Protein A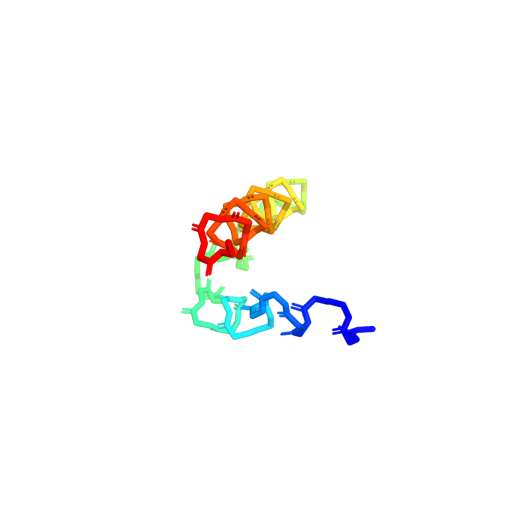F-U2P5J9-F1 (afdb_monomer_lite)

Organism: NCBI:txid1115809

Secondary structure (DSSP, 8-state):
-HHHHHTTHHHHHHHTHHHHTTS-HHHHHHHHHHHHHHHHHHHHH--

pLDDT: mean 89.76, std 9.47, range [53.41, 96.38]

Structure (mmCIF, N/CA/C/O backbone):
data_AF-U2P5J9-F1
#
_entry.id   AF-U2P5J9-F1
#
loop_
_atom_site.group_PDB
_atom_site.id
_atom_site.type_symbol
_atom_site.label_atom_id
_atom_site.label_alt_id
_atom_site.label_comp_id
_atom_site.label_asym_id
_atom_site.label_entity_id
_atom_site.label_seq_id
_atom_site.pdbx_PDB_ins_code
_atom_site.Cartn_x
_atom_site.Cartn_y
_atom_site.Cartn_z
_atom_site.occupancy
_atom_site.B_iso_or_equiv
_atom_site.auth_seq_id
_atom_site.auth_comp_id
_atom_site.auth_asym_id
_atom_site.auth_atom_id
_atom_site.pdbx_PDB_model_num
ATOM 1 N N . MET A 1 1 ? 0.663 -10.928 8.896 1.00 62.03 1 MET A N 1
ATOM 2 C CA . MET A 1 1 ? -0.026 -10.189 7.814 1.00 62.03 1 MET A CA 1
ATOM 3 C C . MET A 1 1 ? -1.446 -9.726 8.153 1.00 62.03 1 MET A C 1
ATOM 5 O O . MET A 1 1 ? -1.795 -8.663 7.673 1.00 62.03 1 MET A O 1
ATOM 9 N N . ARG A 1 2 ? -2.224 -10.406 9.019 1.00 79.81 2 ARG A N 1
ATOM 10 C CA . ARG A 1 2 ? -3.611 -10.000 9.373 1.00 79.81 2 ARG A CA 1
ATOM 11 C C . ARG A 1 2 ? -3.801 -8.538 9.812 1.00 79.81 2 ARG A C 1
ATOM 13 O O . ARG A 1 2 ? -4.872 -7.989 9.617 1.00 79.81 2 ARG A O 1
ATOM 20 N N . LEU A 1 3 ? -2.787 -7.912 10.418 1.00 84.75 3 LEU A N 1
ATOM 21 C CA . LEU A 1 3 ? -2.877 -6.508 10.829 1.00 84.75 3 LEU A CA 1
ATOM 22 C C . LEU A 1 3 ? -2.935 -5.561 9.621 1.00 84.75 3 LEU A C 1
ATOM 24 O O . LEU A 1 3 ? -3.777 -4.676 9.594 1.00 84.75 3 LEU A O 1
ATOM 28 N N . LEU A 1 4 ? -2.066 -5.762 8.629 1.00 86.44 4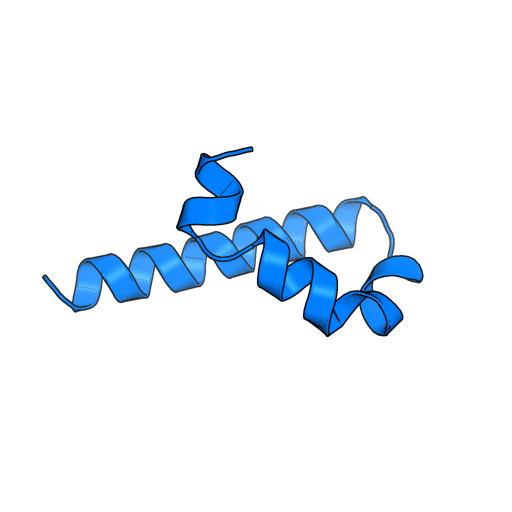 LEU A N 1
ATOM 29 C CA . LEU A 1 4 ? -2.025 -4.938 7.416 1.00 86.44 4 LEU A CA 1
ATOM 30 C C . LEU A 1 4 ? -3.320 -5.106 6.611 1.00 86.44 4 LEU A C 1
ATOM 32 O O . LEU A 1 4 ? -3.937 -4.127 6.209 1.00 86.44 4 LEU A O 1
ATOM 36 N N . ASP A 1 5 ? -3.773 -6.351 6.502 1.00 87.94 5 ASP A N 1
ATOM 37 C CA . ASP A 1 5 ? -5.054 -6.739 5.909 1.00 87.94 5 ASP A CA 1
ATOM 38 C C . ASP A 1 5 ? -6.249 -6.053 6.604 1.00 87.94 5 ASP A C 1
ATOM 40 O O . ASP A 1 5 ? -7.091 -5.445 5.958 1.00 87.94 5 ASP A O 1
ATOM 44 N N . SER A 1 6 ? -6.269 -6.001 7.945 1.00 89.12 6 SER A N 1
ATOM 45 C CA . SER A 1 6 ? -7.355 -5.341 8.694 1.00 89.12 6 SER A CA 1
ATOM 46 C C . SER A 1 6 ? -7.479 -3.830 8.458 1.00 89.12 6 SER A C 1
ATOM 48 O O . SER A 1 6 ? -8.540 -3.262 8.705 1.00 89.12 6 SER A O 1
ATOM 50 N N . TYR A 1 7 ? -6.412 -3.179 7.987 1.00 90.69 7 TYR A N 1
ATOM 51 C CA . TYR A 1 7 ? -6.433 -1.767 7.597 1.00 90.69 7 TYR A CA 1
ATOM 52 C C . TYR A 1 7 ? -6.642 -1.575 6.085 1.00 90.69 7 TYR A C 1
ATOM 54 O O . TYR A 1 7 ? -6.739 -0.437 5.633 1.00 90.69 7 TYR A O 1
ATOM 62 N N . GLY A 1 8 ? -6.735 -2.657 5.305 1.00 93.88 8 GLY A N 1
ATOM 63 C CA . GLY A 1 8 ? -6.853 -2.621 3.847 1.00 93.88 8 GLY A CA 1
ATOM 64 C C . GLY A 1 8 ? -5.548 -2.258 3.131 1.00 93.88 8 GLY A C 1
ATOM 65 O O . GLY A 1 8 ? -5.572 -1.654 2.061 1.00 93.88 8 GLY A O 1
ATOM 66 N N . VAL A 1 9 ? -4.399 -2.514 3.769 1.00 94.19 9 VAL A N 1
ATOM 67 C CA . VAL A 1 9 ? -3.078 -2.170 3.218 1.00 94.19 9 VAL A CA 1
ATOM 68 C C . VAL A 1 9 ? -2.742 -3.063 2.028 1.00 94.19 9 VAL A C 1
ATOM 70 O O . VAL A 1 9 ? -2.095 -2.606 1.097 1.00 94.19 9 VAL A O 1
ATOM 73 N N . LEU A 1 10 ? -3.157 -4.333 2.034 1.00 93.69 10 LEU A N 1
ATOM 74 C CA . LEU A 1 10 ? -2.801 -5.262 0.958 1.00 93.69 10 LEU A CA 1
ATOM 75 C C . LEU A 1 10 ? -3.484 -4.872 -0.357 1.00 93.69 10 LEU A C 1
ATOM 77 O O . LEU A 1 10 ? -2.826 -4.825 -1.392 1.00 93.69 10 LEU A O 1
ATOM 81 N N . GLU A 1 11 ? -4.756 -4.495 -0.289 1.00 94.69 11 GLU A N 1
ATOM 82 C CA . GLU A 1 11 ? -5.542 -3.989 -1.413 1.00 94.69 11 GLU A CA 1
ATOM 83 C C . GLU A 1 11 ? -4.988 -2.658 -1.923 1.00 94.69 11 GLU A C 1
ATOM 85 O O . GLU A 1 11 ? -4.909 -2.433 -3.128 1.00 94.69 11 GLU A O 1
ATOM 90 N N . TYR A 1 12 ? -4.560 -1.781 -1.009 1.00 94.94 12 TYR A N 1
ATOM 91 C CA . TYR A 1 12 ? -3.898 -0.531 -1.371 1.00 94.94 12 TYR A CA 1
ATOM 92 C C . TYR A 1 12 ? -2.587 -0.782 -2.130 1.00 94.94 12 TYR A C 1
ATOM 94 O O . TYR A 1 12 ? -2.349 -0.162 -3.166 1.00 94.94 12 TYR A O 1
ATOM 102 N N . LEU A 1 13 ? -1.755 -1.711 -1.655 1.00 93.56 13 LEU A N 1
ATOM 103 C CA . LEU A 1 13 ? -0.493 -2.048 -2.314 1.00 93.56 13 LEU A CA 1
ATOM 104 C C . LEU A 1 13 ? -0.715 -2.690 -3.689 1.00 93.56 13 LEU A C 1
ATOM 106 O O . LEU A 1 13 ? 0.004 -2.365 -4.631 1.00 93.56 13 LEU A O 1
ATOM 110 N N . GLU A 1 14 ? -1.709 -3.570 -3.816 1.00 94.56 14 GLU A N 1
ATOM 111 C CA . GLU A 1 14 ? -2.073 -4.196 -5.091 1.00 94.56 14 GLU A CA 1
ATOM 112 C C . GLU A 1 14 ? -2.575 -3.156 -6.102 1.00 94.56 14 GLU A C 1
ATOM 114 O O . GLU A 1 14 ? -2.083 -3.105 -7.229 1.00 94.56 14 GLU A O 1
ATOM 119 N N . ALA A 1 15 ? -3.483 -2.271 -5.685 1.00 95.44 15 ALA A N 1
ATOM 120 C CA . ALA A 1 15 ? -4.053 -1.240 -6.550 1.00 95.44 15 ALA A CA 1
ATOM 121 C C . ALA A 1 15 ? -3.025 -0.197 -7.027 1.00 95.44 15 ALA A C 1
ATOM 123 O O . ALA A 1 15 ? -3.230 0.430 -8.065 1.00 95.44 15 ALA A O 1
ATOM 124 N N . ASN A 1 16 ? -1.925 -0.007 -6.289 1.00 94.38 16 ASN A N 1
ATOM 125 C CA . ASN A 1 16 ? -0.907 1.008 -6.577 1.00 94.38 16 ASN A CA 1
ATOM 126 C C . ASN A 1 16 ? 0.443 0.416 -7.012 1.00 94.38 16 ASN A C 1
ATOM 128 O O . ASN A 1 16 ? 1.440 1.141 -7.064 1.00 94.38 16 ASN A O 1
ATOM 132 N N . PHE A 1 17 ? 0.497 -0.878 -7.349 1.00 92.50 17 PHE A N 1
ATOM 133 C CA . PHE A 1 17 ? 1.745 -1.581 -7.660 1.00 92.50 17 PHE A CA 1
ATOM 134 C C . PHE A 1 17 ? 2.601 -0.858 -8.713 1.00 92.50 17 PHE A C 1
ATOM 136 O O . PHE A 1 17 ? 3.808 -0.696 -8.524 1.00 92.50 17 PHE A O 1
ATOM 143 N N . ASP A 1 18 ? 1.982 -0.354 -9.784 1.00 92.94 18 ASP A N 1
ATOM 144 C CA . ASP A 1 18 ? 2.673 0.346 -10.875 1.00 92.94 18 ASP A CA 1
ATOM 145 C C . ASP A 1 18 ? 3.402 1.618 -10.417 1.00 92.94 18 ASP A C 1
ATOM 147 O O . ASP A 1 18 ? 4.459 1.958 -10.943 1.00 92.94 18 ASP A O 1
ATOM 151 N N . SER A 1 19 ? 2.883 2.307 -9.401 1.00 90.81 19 SER A N 1
ATOM 152 C CA . SER A 1 19 ? 3.556 3.467 -8.818 1.00 90.81 19 SER A CA 1
ATOM 153 C C . SER A 1 19 ? 4.609 3.028 -7.800 1.00 90.81 19 SER A C 1
ATOM 155 O O . SER A 1 19 ? 5.766 3.449 -7.870 1.00 90.81 19 SER A O 1
ATOM 157 N N . LEU A 1 20 ? 4.232 2.113 -6.903 1.00 92.25 20 LEU A N 1
ATOM 158 C CA . LEU A 1 20 ? 5.029 1.708 -5.747 1.00 92.25 20 LEU A CA 1
ATOM 159 C C . LEU A 1 20 ? 6.304 0.950 -6.120 1.00 92.25 20 LEU A C 1
ATOM 161 O O . LEU A 1 20 ? 7.332 1.152 -5.478 1.00 92.25 20 LEU A O 1
ATOM 165 N N . HIS A 1 21 ? 6.288 0.115 -7.164 1.00 90.56 21 HIS A N 1
ATOM 166 C CA . HIS A 1 21 ? 7.459 -0.700 -7.519 1.00 90.56 21 HIS A CA 1
ATOM 167 C C . HIS A 1 21 ? 8.663 0.125 -8.008 1.00 90.56 21 HIS A C 1
ATOM 169 O O . HIS A 1 21 ? 9.780 -0.390 -8.055 1.00 90.56 21 HIS A O 1
ATOM 175 N N . THR A 1 22 ? 8.446 1.396 -8.359 1.00 95.62 22 THR A N 1
ATOM 176 C CA . THR A 1 22 ? 9.508 2.336 -8.752 1.00 95.62 22 THR A CA 1
ATOM 177 C C . THR A 1 22 ? 10.058 3.151 -7.579 1.00 95.62 22 THR A C 1
ATOM 179 O O . THR A 1 22 ? 11.077 3.827 -7.727 1.00 95.62 22 THR A O 1
ATOM 182 N N . GLN A 1 23 ? 9.410 3.093 -6.412 1.00 95.88 23 GLN A N 1
ATOM 183 C CA . GLN A 1 23 ? 9.764 3.903 -5.251 1.00 95.88 23 GLN A CA 1
ATOM 184 C C . GLN A 1 23 ? 10.833 3.244 -4.380 1.00 95.88 23 GLN A C 1
ATOM 186 O O . GLN A 1 23 ? 11.059 2.030 -4.396 1.00 95.88 23 GLN A O 1
ATOM 191 N N . SER A 1 24 ? 11.503 4.065 -3.568 1.00 96.25 24 SER A N 1
ATOM 192 C CA . SER A 1 24 ? 12.432 3.548 -2.566 1.00 96.25 24 SER A CA 1
ATOM 193 C C . SER A 1 24 ? 11.679 2.778 -1.479 1.00 96.25 24 SER A C 1
ATOM 195 O O . SER A 1 24 ? 10.563 3.128 -1.099 1.00 96.25 24 SER A O 1
ATOM 197 N N . ARG A 1 25 ? 12.326 1.759 -0.905 1.00 94.25 25 ARG A N 1
ATOM 198 C CA . ARG A 1 25 ? 11.747 0.987 0.205 1.00 94.25 25 ARG A CA 1
ATOM 199 C C . ARG A 1 25 ? 11.341 1.869 1.390 1.00 94.25 25 ARG A C 1
ATOM 201 O O . ARG A 1 25 ? 10.332 1.583 2.017 1.00 94.25 25 ARG A O 1
ATOM 208 N N . LEU A 1 26 ? 12.137 2.893 1.708 1.00 95.94 26 LEU A N 1
ATOM 209 C CA . LEU A 1 26 ? 11.847 3.813 2.813 1.00 95.94 26 LEU A CA 1
ATOM 210 C C . LEU A 1 26 ? 10.552 4.579 2.555 1.00 95.94 26 LEU A C 1
ATOM 212 O O . LEU A 1 26 ? 9.683 4.591 3.415 1.00 95.94 26 LEU A O 1
ATOM 216 N N . TRP A 1 27 ? 10.397 5.104 1.340 1.00 95.50 27 TRP A N 1
ATOM 217 C CA . TRP A 1 27 ? 9.188 5.813 0.935 1.00 95.50 27 TRP A CA 1
ATOM 218 C C . TRP A 1 27 ? 7.941 4.924 1.042 1.00 95.50 27 TRP A C 1
ATOM 220 O O . TRP A 1 27 ? 6.936 5.344 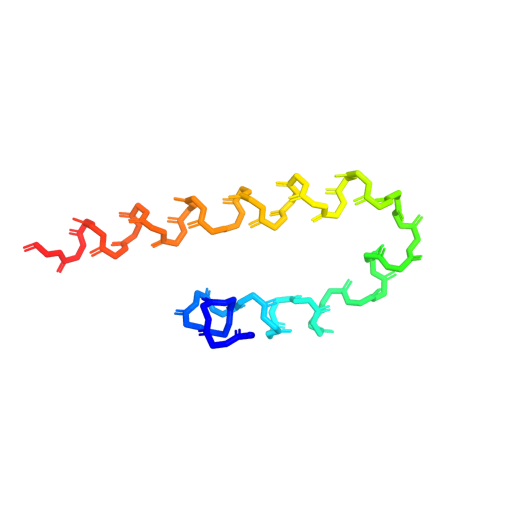1.594 1.00 95.50 27 TRP A O 1
ATOM 230 N N . ILE A 1 28 ? 8.025 3.661 0.603 1.00 95.06 28 ILE A N 1
ATOM 231 C CA . ILE A 1 28 ? 6.901 2.711 0.701 1.00 95.06 28 ILE A CA 1
ATOM 232 C C . ILE A 1 28 ? 6.519 2.443 2.166 1.00 95.06 28 ILE A C 1
ATOM 234 O O . ILE A 1 28 ? 5.343 2.282 2.476 1.00 95.06 28 ILE A O 1
A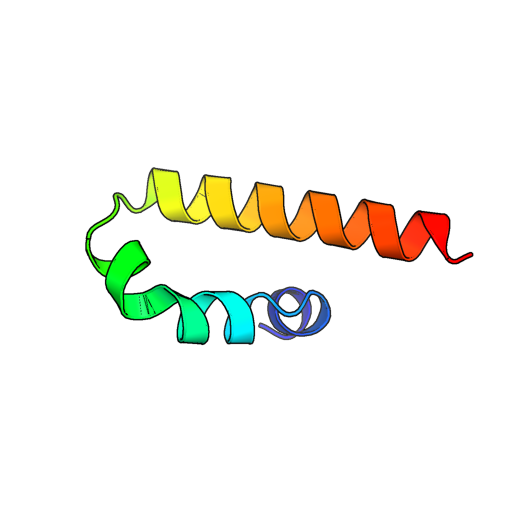TOM 238 N N . LEU A 1 29 ? 7.494 2.371 3.077 1.00 95.19 29 LEU A N 1
ATOM 239 C CA . LEU A 1 29 ? 7.214 2.166 4.501 1.00 95.19 29 LEU A CA 1
ATOM 240 C C . LEU A 1 29 ? 6.527 3.386 5.125 1.00 95.19 29 LEU A C 1
ATOM 242 O O . LEU A 1 29 ? 5.552 3.209 5.850 1.00 95.19 29 LEU A O 1
ATOM 246 N N . GLU A 1 30 ? 7.005 4.592 4.812 1.00 96.38 30 GLU A N 1
ATOM 247 C CA . GLU A 1 30 ? 6.390 5.848 5.264 1.00 96.38 30 GLU A CA 1
ATOM 248 C C . GLU A 1 30 ? 4.950 5.981 4.746 1.00 96.38 30 GLU A C 1
ATOM 250 O O . GLU A 1 30 ? 4.039 6.263 5.521 1.00 96.38 30 GLU A O 1
ATOM 255 N N . ASP A 1 31 ? 4.725 5.670 3.469 1.00 95.31 31 ASP A N 1
ATOM 256 C CA . ASP A 1 31 ? 3.404 5.701 2.836 1.00 95.31 31 ASP A CA 1
ATOM 257 C C . ASP A 1 31 ? 2.418 4.704 3.479 1.00 95.31 31 ASP A C 1
ATOM 259 O O . ASP A 1 31 ? 1.268 5.041 3.768 1.00 95.31 31 ASP A O 1
ATOM 263 N N . ILE A 1 32 ? 2.874 3.485 3.801 1.00 95.00 32 ILE A N 1
ATOM 264 C CA . ILE A 1 32 ? 2.062 2.498 4.533 1.00 95.00 32 ILE A CA 1
ATOM 265 C C . ILE A 1 32 ? 1.716 3.000 5.943 1.00 95.00 32 ILE A C 1
ATOM 267 O O . ILE A 1 32 ? 0.575 2.831 6.39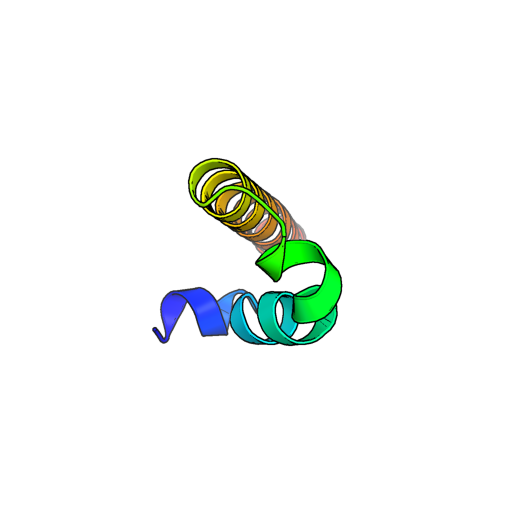1 1.00 95.00 32 ILE A O 1
ATOM 271 N N . ASP A 1 33 ? 2.676 3.588 6.660 1.00 95.06 33 ASP A N 1
ATOM 272 C CA . ASP A 1 33 ? 2.442 4.124 8.004 1.00 95.06 33 ASP A CA 1
ATOM 273 C C . ASP A 1 33 ? 1.414 5.266 7.976 1.00 95.06 33 ASP A C 1
ATOM 275 O O . ASP A 1 33 ? 0.492 5.296 8.805 1.00 95.06 33 ASP A O 1
ATOM 279 N N . ASP A 1 34 ? 1.509 6.161 6.992 1.00 95.19 34 ASP A N 1
ATOM 280 C CA . ASP A 1 34 ? 0.547 7.242 6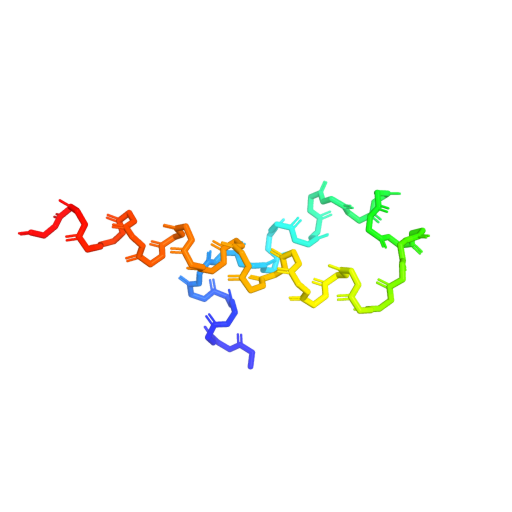.774 1.00 95.19 34 ASP A CA 1
ATOM 281 C C . ASP A 1 34 ? -0.849 6.704 6.450 1.00 95.19 34 ASP A C 1
ATOM 283 O O . ASP A 1 34 ? -1.829 7.090 7.102 1.00 95.19 34 ASP A O 1
ATOM 287 N N . PHE A 1 35 ? -0.947 5.740 5.533 1.00 94.75 35 PHE A N 1
ATOM 288 C CA . PHE A 1 35 ? -2.204 5.082 5.189 1.00 94.75 35 PHE A CA 1
ATOM 289 C C . PHE A 1 35 ? -2.882 4.457 6.420 1.00 94.75 35 PHE A C 1
ATOM 291 O O . PHE A 1 35 ? -4.066 4.692 6.687 1.00 94.75 35 PHE A O 1
ATOM 298 N N . ILE A 1 36 ? -2.130 3.712 7.238 1.00 94.19 36 ILE A N 1
ATOM 299 C CA . ILE A 1 36 ? -2.652 3.104 8.471 1.00 94.19 36 ILE A CA 1
ATOM 300 C C . ILE A 1 36 ? -3.115 4.184 9.457 1.00 94.19 36 ILE A C 1
ATOM 302 O O . ILE A 1 36 ? -4.148 4.029 10.117 1.00 94.19 36 ILE A O 1
ATOM 306 N N . ASN A 1 37 ? -2.375 5.285 9.589 1.00 93.56 37 ASN A N 1
ATOM 307 C CA . ASN A 1 37 ? -2.725 6.366 10.507 1.00 93.56 37 ASN A CA 1
ATOM 308 C C . ASN A 1 37 ? -4.016 7.087 10.109 1.00 93.56 37 ASN A C 1
ATOM 310 O O . ASN A 1 37 ? -4.802 7.436 10.998 1.00 93.56 37 ASN A O 1
ATOM 314 N N . ILE A 1 38 ? -4.260 7.271 8.810 1.00 93.44 38 ILE A N 1
ATOM 315 C CA . ILE A 1 38 ? -5.518 7.818 8.284 1.00 93.44 38 ILE A CA 1
ATOM 316 C C . ILE A 1 38 ? -6.675 6.880 8.640 1.00 93.44 38 ILE A C 1
ATOM 318 O O . ILE A 1 38 ? -7.595 7.286 9.354 1.00 93.44 38 ILE A O 1
ATOM 322 N N . ARG A 1 39 ? -6.564 5.593 8.293 1.00 91.81 39 ARG A N 1
ATOM 323 C CA . ARG A 1 39 ? -7.590 4.574 8.589 1.00 91.81 39 ARG A CA 1
ATOM 324 C C . ARG A 1 39 ? -7.901 4.457 10.080 1.00 91.81 39 ARG A C 1
ATOM 326 O O . ARG A 1 39 ? -9.051 4.332 10.493 1.00 91.81 39 ARG A O 1
ATOM 333 N N . ARG A 1 40 ? -6.879 4.539 10.936 1.00 90.19 40 ARG A N 1
ATOM 334 C CA . ARG A 1 40 ? -7.057 4.548 12.398 1.00 90.19 40 ARG A CA 1
ATOM 335 C C . ARG A 1 40 ? -7.851 5.754 12.891 1.00 90.19 40 ARG A C 1
ATOM 337 O O . ARG A 1 40 ? -8.541 5.636 13.901 1.00 90.19 40 ARG A O 1
ATOM 344 N N . LYS A 1 41 ? -7.700 6.922 12.261 1.00 91.06 41 LYS A N 1
ATOM 345 C CA . LYS A 1 41 ? -8.473 8.122 12.613 1.00 91.06 41 LYS A CA 1
ATOM 346 C C . LYS A 1 41 ? -9.930 7.973 12.179 1.00 91.06 41 LYS A C 1
ATOM 348 O O . LYS A 1 41 ? -10.792 8.275 12.992 1.00 91.06 41 LYS A O 1
ATOM 353 N N . GLU A 1 42 ? -10.184 7.434 10.989 1.00 88.25 42 GLU A N 1
ATOM 354 C CA . GLU A 1 42 ? -11.538 7.143 10.487 1.00 88.25 42 GLU A CA 1
ATOM 355 C C . GLU A 1 42 ? -12.293 6.185 11.420 1.00 88.25 42 GLU A C 1
ATOM 357 O O . GLU A 1 42 ? -13.347 6.533 11.941 1.00 88.25 42 GLU A O 1
ATOM 362 N N . ILE A 1 43 ? -11.692 5.038 11.768 1.00 85.25 43 ILE A N 1
ATOM 363 C CA . ILE A 1 43 ? -12.308 4.043 12.672 1.00 85.25 43 ILE A CA 1
ATOM 364 C C . ILE A 1 43 ? -12.627 4.632 14.057 1.00 85.25 43 ILE A C 1
ATOM 366 O O . ILE A 1 43 ? -13.576 4.210 14.716 1.00 85.25 43 ILE A O 1
ATOM 370 N N . ARG A 1 44 ? -11.806 5.573 14.540 1.00 80.06 44 ARG A N 1
ATOM 371 C CA . ARG A 1 44 ? -12.038 6.253 15.823 1.00 80.06 44 ARG A CA 1
ATOM 372 C C . ARG A 1 44 ? -13.082 7.361 15.738 1.00 80.06 44 ARG A C 1
ATOM 374 O O . ARG A 1 44 ? -13.594 7.734 16.783 1.00 80.06 44 ARG A O 1
ATOM 381 N N . HIS A 1 45 ? -13.340 7.909 14.554 1.00 72.69 45 HIS A N 1
ATOM 382 C CA . HIS A 1 45 ? -14.346 8.948 14.353 1.00 72.69 45 HIS A CA 1
ATOM 383 C C . HIS A 1 45 ? -15.756 8.360 14.184 1.00 72.69 45 HIS A C 1
ATOM 385 O O . HIS A 1 45 ? -16.720 8.993 14.596 1.00 72.69 45 HIS A O 1
ATOM 391 N N . ASP A 1 46 ? -15.860 7.133 13.666 1.00 60.47 46 ASP A N 1
ATOM 392 C CA . ASP A 1 46 ? -17.125 6.397 13.496 1.00 60.47 46 ASP A CA 1
ATOM 393 C C . ASP A 1 46 ? -17.657 5.718 14.784 1.00 60.47 46 ASP A C 1
ATOM 395 O O . ASP A 1 46 ? -18.668 5.013 14.735 1.00 60.47 46 ASP A O 1
ATOM 399 N N . ARG A 1 47 ? -16.992 5.888 15.938 1.00 53.41 47 ARG A N 1
ATOM 400 C CA . ARG A 1 47 ? -17.407 5.348 17.251 1.00 53.41 47 ARG A CA 1
ATOM 401 C C . ARG A 1 47 ? -17.880 6.442 18.194 1.00 53.41 47 ARG A C 1
ATOM 403 O O . ARG A 1 47 ? -18.844 6.156 18.937 1.00 53.41 47 ARG A O 1
#

Foldseek 3Di:
DVVCVVLVNVVVCVVCVVPVVPDDPVVSVVVSVVSSVVSVVVVVVVD

Sequence (47 aa):
MRLLDSYGVLEYLEANFDSLHTQSRLWILEDIDDFINIRRKEIRHDR

InterPro domains:
  IPR024269 Protein of unknown function DUF3791 [PF12668] (2-37)

Radius of gyration: 11.53 Å; chains: 1; bounding box: 30×19×28 Å